Protein AF-A0A9E6D1P1-F1 (afdb_monomer)

Solvent-accessible surface area (backbone atoms only — not comparable to full-atom values): 3764 Å² total; per-residue (Å²): 139,81,96,75,86,74,88,67,56,102,85,50,61,60,80,68,49,53,46,53,48,58,65,76,48,90,43,65,82,34,80,48,70,67,58,83,94,58,74,40,71,70,43,53,50,52,39,48,76,44,56,17,48,76,54,81,135

Secondary structure (DSSP, 8-state):
--S---PPPTT--HHHHHHHHHHHS--TT-EEE--GGG--HHHHHHHHTTT-EEE-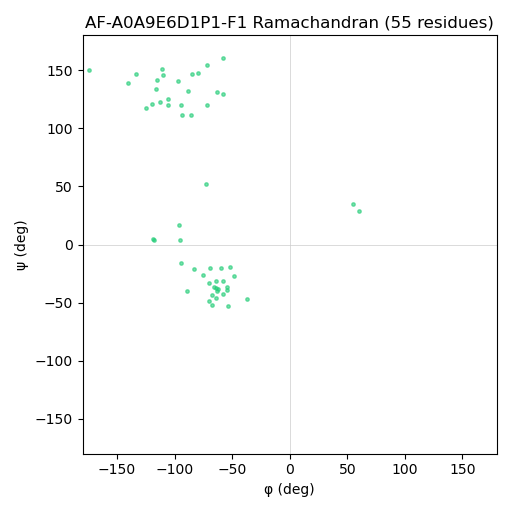-

Foldseek 3Di:
DDPDDDDDDPPGDCQVVLLVRVVVDQAAAEEDEDDPSNPDPVNCVSQVVNNHHYDYD

Radius of gyration: 11.05 Å; Cα contacts (8 Å, |Δi|>4): 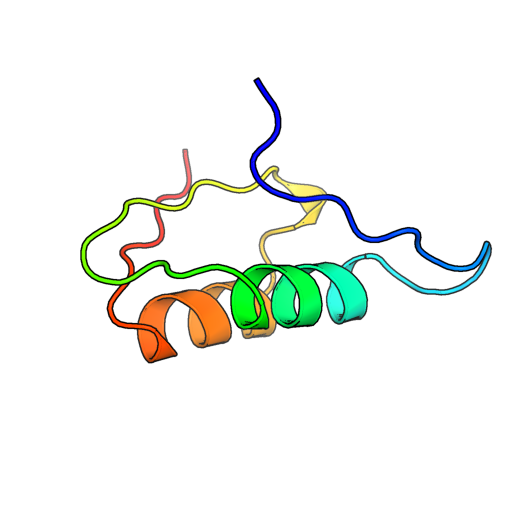60; chains: 1; bounding box: 27×23×25 Å

Sequence (57 aa):
MVLGQLKTKEKSNEITAIPKLLNTLYLEHTIVTIDAMGCQKEIASAIVKKNADYIWP

Mean predicted aligned error: 5.58 Å

Structure (mmCIF, N/CA/C/O backbone):
data_AF-A0A9E6D1P1-F1
#
_entry.id   AF-A0A9E6D1P1-F1
#
loop_
_atom_site.group_PDB
_atom_site.id
_atom_site.type_symbol
_atom_site.label_atom_id
_atom_site.label_alt_id
_atom_site.label_comp_id
_atom_site.label_asym_id
_atom_site.label_entity_id
_atom_site.label_seq_id
_atom_site.pdbx_PDB_ins_code
_atom_site.Cartn_x
_atom_site.Cartn_y
_atom_site.Cartn_z
_atom_site.occupancy
_atom_site.B_iso_or_equiv
_atom_site.auth_s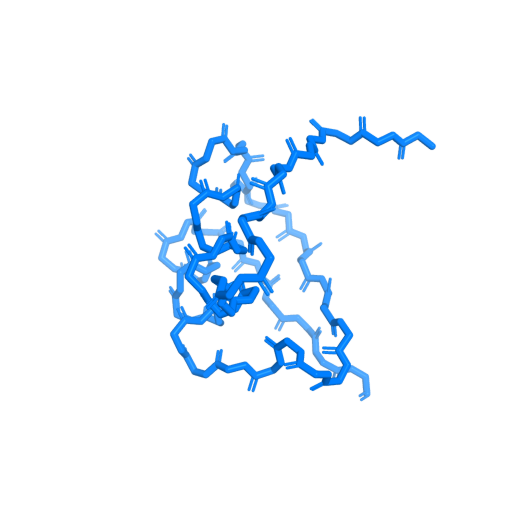eq_id
_atom_site.auth_comp_id
_atom_site.auth_asym_id
_atom_site.auth_atom_id
_atom_site.pdbx_PDB_model_num
ATOM 1 N N . MET A 1 1 ? -13.395 -1.529 -13.982 1.00 56.78 1 MET A N 1
ATOM 2 C CA . MET A 1 1 ? -13.422 -0.068 -13.743 1.00 56.78 1 MET A CA 1
ATOM 3 C C . MET A 1 1 ? -12.059 0.329 -13.192 1.00 56.78 1 MET A C 1
ATOM 5 O O . MET A 1 1 ? -11.587 -0.378 -12.314 1.00 56.78 1 MET A O 1
ATOM 9 N N . VAL A 1 2 ? -11.399 1.361 -13.729 1.00 74.81 2 VAL A N 1
ATOM 10 C CA . VAL A 1 2 ? -10.052 1.795 -13.294 1.00 74.81 2 VAL A CA 1
ATOM 11 C C . VAL A 1 2 ? -10.149 3.238 -12.800 1.00 74.81 2 VAL A C 1
ATOM 13 O O . VAL A 1 2 ? -10.581 4.100 -13.557 1.00 74.81 2 VAL A O 1
ATOM 16 N N . LEU A 1 3 ? -9.782 3.486 -11.537 1.00 79.75 3 LEU A N 1
ATOM 17 C CA . LEU A 1 3 ? -9.871 4.811 -10.895 1.00 79.75 3 LEU A CA 1
ATOM 18 C C . LEU A 1 3 ? -8.664 5.709 -11.205 1.00 79.75 3 LEU A C 1
ATOM 20 O O . LEU A 1 3 ? -8.751 6.929 -11.117 1.00 79.75 3 LEU A O 1
ATOM 24 N N . GLY A 1 4 ? -7.541 5.111 -11.597 1.00 81.12 4 GLY A N 1
ATOM 25 C CA . GLY A 1 4 ? -6.338 5.819 -12.003 1.00 81.12 4 GLY A CA 1
ATOM 26 C C . GLY A 1 4 ? -5.287 4.847 -12.522 1.00 81.12 4 GLY A C 1
ATOM 27 O O . GLY A 1 4 ? -5.236 3.693 -12.103 1.00 81.12 4 GLY A O 1
ATOM 28 N N . GLN A 1 5 ? -4.452 5.317 -13.444 1.00 81.94 5 GLN A N 1
ATOM 29 C CA . GLN A 1 5 ? -3.313 4.571 -13.968 1.00 81.94 5 GLN A CA 1
ATOM 30 C C . GLN A 1 5 ? -2.129 5.518 -14.148 1.00 81.94 5 GLN A C 1
ATOM 32 O O . GLN A 1 5 ? -2.296 6.648 -14.610 1.00 81.94 5 GLN A O 1
ATOM 37 N N . LEU A 1 6 ? -0.929 5.060 -13.797 1.00 83.75 6 LEU A N 1
ATOM 38 C CA . LEU A 1 6 ? 0.304 5.818 -13.980 1.00 83.75 6 LEU A CA 1
ATOM 39 C C . LEU A 1 6 ? 1.283 4.974 -14.791 1.00 83.75 6 LEU A C 1
ATOM 41 O O . LEU A 1 6 ? 1.702 3.907 -14.349 1.00 83.75 6 LEU A O 1
ATOM 45 N N . LYS A 1 7 ? 1.652 5.454 -15.982 1.00 81.06 7 LYS A N 1
ATOM 46 C CA . LYS A 1 7 ? 2.616 4.759 -16.839 1.00 81.06 7 LYS A CA 1
ATOM 47 C C . LYS A 1 7 ? 4.020 4.887 -16.245 1.00 81.06 7 LYS A C 1
ATOM 49 O O . LYS A 1 7 ? 4.535 5.996 -16.100 1.00 81.06 7 LYS A O 1
ATOM 54 N N . THR A 1 8 ? 4.646 3.760 -15.926 1.00 76.31 8 THR A N 1
ATOM 55 C CA . THR A 1 8 ? 6.059 3.704 -15.543 1.00 76.31 8 THR A CA 1
ATOM 56 C C . THR A 1 8 ? 6.941 3.756 -16.789 1.00 76.31 8 THR A C 1
ATOM 58 O O . THR A 1 8 ? 6.555 3.314 -17.872 1.00 76.31 8 THR A O 1
ATOM 61 N N . LYS A 1 9 ? 8.131 4.356 -16.672 1.00 75.06 9 LYS A N 1
ATOM 62 C CA . LYS A 1 9 ? 9.163 4.207 -17.708 1.00 75.06 9 LYS A CA 1
ATOM 63 C C . LYS A 1 9 ? 9.722 2.784 -17.638 1.00 75.06 9 LYS A C 1
ATOM 65 O O . LYS A 1 9 ? 9.743 2.208 -16.559 1.00 75.06 9 LYS A O 1
ATOM 70 N N . GLU A 1 10 ? 10.245 2.267 -18.747 1.00 61.12 10 GLU A N 1
ATOM 71 C CA . GLU A 1 10 ? 10.738 0.879 -18.903 1.00 61.12 10 GLU A CA 1
ATOM 72 C C . GLU A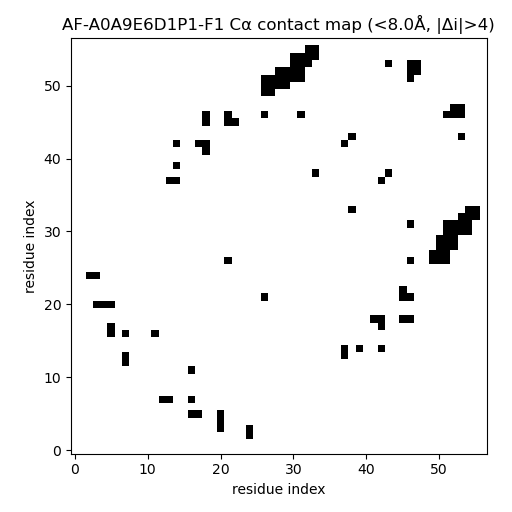 1 10 ? 11.751 0.420 -17.833 1.00 61.12 10 GLU A C 1
ATOM 74 O O . GLU A 1 10 ? 11.933 -0.772 -17.622 1.00 61.12 10 GLU A O 1
ATOM 79 N N . LYS A 1 11 ? 12.394 1.363 -17.130 1.00 59.88 11 LYS A N 1
ATOM 80 C CA . LYS A 1 11 ? 13.365 1.118 -16.050 1.00 59.88 11 LYS A CA 1
ATOM 81 C C . LYS A 1 11 ? 12.947 1.679 -14.683 1.00 59.88 11 LYS A C 1
ATOM 83 O O . LYS A 1 11 ? 13.750 1.683 -13.757 1.00 59.88 11 LYS A O 1
ATOM 88 N N . SER A 1 12 ? 11.739 2.232 -14.564 1.00 57.97 12 SER A N 1
ATOM 89 C CA . SER A 1 12 ? 11.224 2.796 -13.315 1.00 57.97 12 SER A CA 1
ATOM 90 C C . SER A 1 12 ? 10.423 1.745 -12.565 1.00 57.97 12 SER A C 1
ATOM 92 O O . SER A 1 12 ? 9.329 1.376 -12.984 1.00 57.97 12 SER A O 1
ATOM 94 N N . ASN A 1 13 ? 10.961 1.309 -11.430 1.00 68.94 13 ASN A N 1
ATOM 95 C CA . ASN A 1 13 ? 10.323 0.328 -10.572 1.00 68.94 13 ASN A CA 1
ATOM 96 C C . ASN A 1 13 ? 8.994 0.873 -10.027 1.00 68.94 13 ASN A C 1
ATOM 98 O O . ASN A 1 13 ? 8.928 1.985 -9.487 1.00 68.94 13 ASN A O 1
ATOM 102 N N . GLU A 1 14 ? 7.952 0.052 -10.136 1.00 73.75 14 GLU A N 1
ATOM 103 C CA . GLU A 1 14 ? 6.580 0.299 -9.668 1.00 73.75 14 GLU A CA 1
ATOM 104 C C . GLU A 1 14 ? 6.530 0.805 -8.219 1.00 73.75 14 GLU A C 1
ATOM 106 O O . GLU A 1 14 ? 5.679 1.621 -7.872 1.00 73.75 14 GLU A O 1
ATOM 111 N N . ILE A 1 15 ? 7.543 0.434 -7.432 1.00 75.31 15 ILE A N 1
ATOM 112 C CA . ILE A 1 15 ? 7.905 0.953 -6.108 1.00 75.31 15 ILE A CA 1
ATOM 113 C C . ILE A 1 15 ? 7.682 2.465 -5.965 1.00 75.31 15 ILE A C 1
ATOM 115 O O . ILE A 1 15 ? 7.097 2.914 -4.988 1.00 75.31 15 ILE A O 1
ATOM 119 N N . THR A 1 16 ? 8.127 3.261 -6.941 1.00 78.31 16 THR A N 1
ATOM 120 C CA . THR A 1 16 ? 8.046 4.736 -6.879 1.00 78.31 16 THR A CA 1
ATOM 121 C C . THR A 1 16 ? 6.808 5.310 -7.563 1.00 78.31 16 THR A C 1
ATOM 123 O O . THR A 1 16 ? 6.455 6.472 -7.355 1.00 78.31 16 THR A O 1
ATOM 126 N N . ALA A 1 17 ? 6.144 4.512 -8.395 1.00 83.25 17 ALA A N 1
ATOM 127 C CA . ALA A 1 17 ? 4.989 4.929 -9.174 1.00 83.25 17 ALA A CA 1
ATOM 128 C C . ALA A 1 17 ? 3.679 4.715 -8.411 1.00 83.25 17 ALA A C 1
ATOM 130 O O . ALA A 1 17 ? 2.825 5.599 -8.408 1.00 83.25 17 ALA A O 1
ATOM 131 N N . ILE A 1 18 ? 3.558 3.594 -7.698 1.00 85.25 18 ILE A N 1
ATOM 132 C CA . ILE A 1 18 ? 2.425 3.279 -6.824 1.00 85.25 18 ILE A CA 1
ATOM 133 C C . ILE A 1 18 ? 2.163 4.396 -5.796 1.00 85.25 18 ILE A C 1
ATOM 135 O O . ILE A 1 18 ? 1.045 4.911 -5.779 1.00 85.25 18 ILE A O 1
ATOM 139 N N . PRO A 1 19 ? 3.145 4.869 -4.997 1.00 83.19 19 PRO A N 1
ATOM 140 C CA . PRO A 1 19 ? 2.896 5.936 -4.028 1.00 83.19 19 PRO A CA 1
ATOM 141 C C . PRO A 1 19 ? 2.507 7.257 -4.700 1.00 83.19 19 PRO A C 1
ATOM 143 O O . PRO A 1 19 ? 1.703 8.003 -4.150 1.00 83.19 19 PRO A O 1
ATOM 146 N N . LYS A 1 20 ? 3.008 7.546 -5.910 1.00 84.62 20 LYS A N 1
ATOM 147 C CA . LYS A 1 20 ? 2.587 8.731 -6.676 1.00 84.62 20 LYS A CA 1
ATOM 148 C C . LYS A 1 20 ? 1.136 8.627 -7.131 1.00 84.62 20 LYS A C 1
ATOM 150 O O . LYS A 1 20 ? 0.398 9.596 -6.991 1.00 84.62 20 LYS A O 1
ATOM 155 N N . LEU A 1 21 ? 0.726 7.462 -7.628 1.00 85.44 21 LEU A N 1
ATOM 156 C CA . LEU A 1 21 ? -0.651 7.211 -8.042 1.00 85.44 21 LEU A CA 1
ATOM 157 C C . LEU A 1 21 ? -1.615 7.290 -6.850 1.00 85.44 21 LEU A C 1
ATOM 159 O O . LEU A 1 21 ? -2.621 7.991 -6.921 1.00 85.44 21 LEU A O 1
ATOM 163 N N . LEU A 1 22 ? -1.263 6.655 -5.728 1.00 84.38 22 LEU A N 1
ATOM 164 C CA . LEU A 1 22 ? -1.992 6.777 -4.462 1.00 84.38 22 LEU A CA 1
ATOM 165 C C . LEU A 1 22 ? -2.052 8.237 -3.992 1.00 84.38 22 LEU A C 1
ATOM 167 O O . LEU A 1 22 ? -3.036 8.659 -3.384 1.00 84.38 22 LEU A O 1
ATOM 171 N N . ASN A 1 23 ? -1.026 9.042 -4.298 1.00 83.69 23 ASN A N 1
ATOM 172 C CA . ASN A 1 23 ? -1.035 10.454 -3.948 1.00 83.69 23 ASN A CA 1
ATOM 173 C C . ASN A 1 23 ? -2.041 11.281 -4.763 1.00 83.69 23 ASN A C 1
ATOM 175 O O . ASN A 1 23 ? -2.641 12.210 -4.228 1.00 83.69 23 ASN A O 1
ATOM 179 N N . THR A 1 24 ? -2.263 10.919 -6.023 1.00 85.31 24 THR A N 1
ATOM 180 C CA . THR A 1 24 ? -3.261 11.558 -6.891 1.00 85.31 24 THR A CA 1
ATOM 181 C C . THR A 1 24 ? -4.693 11.142 -6.548 1.00 85.31 24 THR A C 1
ATOM 183 O O . THR A 1 24 ? -5.624 11.905 -6.788 1.00 85.31 24 THR A O 1
ATOM 186 N N . LEU A 1 25 ? -4.876 9.952 -5.974 1.00 84.56 25 LEU A N 1
ATOM 187 C CA . LEU A 1 25 ? -6.186 9.439 -5.582 1.00 84.56 25 LEU A CA 1
ATOM 188 C C . LEU A 1 25 ? -6.603 9.944 -4.192 1.00 84.56 25 LEU A C 1
ATOM 190 O O . LEU A 1 25 ? -5.779 10.126 -3.288 1.00 84.56 25 LEU A O 1
ATOM 194 N N . TYR A 1 26 ? -7.909 10.144 -4.029 1.00 83.31 26 TYR A N 1
ATOM 195 C CA . TYR A 1 26 ? -8.531 10.389 -2.734 1.00 83.31 26 TYR A CA 1
ATOM 196 C C . TYR A 1 26 ? -8.836 9.038 -2.081 1.00 83.31 26 TYR A C 1
ATOM 198 O O . TYR A 1 26 ? -9.644 8.272 -2.603 1.00 83.31 26 TYR A O 1
ATOM 206 N N . LEU A 1 27 ? -8.124 8.724 -0.998 1.00 83.62 27 LEU A N 1
ATOM 207 C CA . LEU A 1 27 ? -8.137 7.404 -0.354 1.00 83.62 27 LEU A CA 1
ATOM 208 C C . LEU A 1 27 ? -8.666 7.453 1.087 1.00 83.62 27 LEU A C 1
ATOM 210 O O . LEU A 1 27 ? -8.654 6.430 1.766 1.00 83.62 27 LEU A O 1
ATOM 214 N N . GLU A 1 28 ? -9.118 8.613 1.567 1.00 85.81 28 GLU A N 1
ATOM 215 C CA . GLU A 1 28 ? -9.594 8.746 2.946 1.00 85.81 28 GLU A CA 1
ATOM 216 C C . GLU A 1 28 ? -10.752 7.775 3.209 1.00 85.81 28 GLU A C 1
ATOM 218 O O . GLU A 1 28 ? -11.715 7.720 2.441 1.00 85.81 28 GLU A O 1
ATOM 223 N N . HIS A 1 29 ? -10.638 7.005 4.294 1.00 85.69 29 HIS A N 1
ATOM 224 C CA . HIS A 1 29 ? -11.618 6.004 4.715 1.00 85.69 29 HIS A CA 1
ATOM 225 C C . HIS A 1 29 ? -11.851 4.883 3.678 1.00 85.69 29 HIS A C 1
ATOM 227 O O . HIS A 1 29 ? -12.936 4.305 3.598 1.00 85.69 29 HIS A O 1
ATOM 233 N N . THR A 1 30 ? -10.833 4.573 2.865 1.00 88.31 30 THR A N 1
ATOM 234 C CA . THR A 1 30 ? -10.858 3.461 1.901 1.00 88.31 30 THR A CA 1
ATOM 235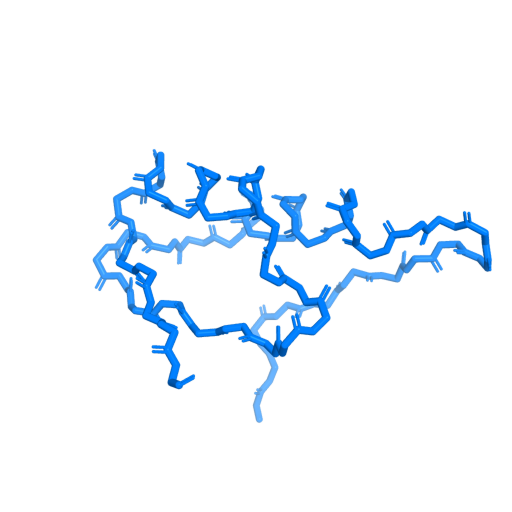 C C . THR A 1 30 ? -9.915 2.335 2.310 1.00 88.31 30 THR A C 1
ATOM 237 O O . THR A 1 30 ? -8.880 2.569 2.933 1.00 88.31 30 THR A O 1
ATOM 240 N N . ILE A 1 31 ? -10.264 1.106 1.923 1.00 87.06 31 ILE A N 1
ATOM 241 C CA . ILE A 1 31 ? -9.407 -0.068 2.095 1.00 87.06 31 ILE A CA 1
ATOM 242 C C . ILE A 1 31 ? -8.611 -0.277 0.808 1.00 87.06 31 ILE A C 1
ATOM 244 O O . ILE A 1 31 ? -9.183 -0.499 -0.262 1.00 87.06 31 ILE A O 1
ATOM 248 N N . VAL A 1 32 ? -7.288 -0.238 0.920 1.00 85.75 32 VAL A N 1
ATOM 249 C CA . VAL A 1 32 ? -6.354 -0.483 -0.176 1.00 85.75 32 VAL A CA 1
ATOM 250 C C . VAL A 1 32 ? -5.730 -1.863 0.004 1.00 85.75 32 VAL A C 1
ATOM 252 O O . VAL A 1 32 ? -5.133 -2.167 1.035 1.00 85.75 32 VAL A O 1
ATOM 255 N N . THR A 1 33 ? -5.845 -2.695 -1.027 1.00 87.38 33 THR A N 1
ATOM 256 C CA . THR A 1 33 ? -5.149 -3.983 -1.140 1.00 87.38 33 THR A CA 1
ATOM 257 C C . THR A 1 33 ? -4.190 -3.909 -2.322 1.00 87.38 33 THR A C 1
ATOM 259 O O . THR A 1 33 ? -4.485 -3.263 -3.331 1.00 87.38 33 THR A O 1
ATOM 262 N N . ILE A 1 34 ? -3.010 -4.509 -2.185 1.00 84.06 34 ILE A N 1
ATOM 263 C CA . ILE A 1 34 ? -1.960 -4.489 -3.208 1.00 84.06 34 ILE A CA 1
ATOM 264 C C . ILE A 1 34 ? -1.412 -5.902 -3.386 1.00 84.06 34 ILE A C 1
ATOM 266 O O . ILE A 1 34 ? -1.362 -6.679 -2.436 1.00 84.06 34 ILE A O 1
ATOM 270 N N . ASP A 1 35 ? -1.025 -6.214 -4.623 1.00 83.19 35 ASP A N 1
ATOM 271 C CA . ASP A 1 35 ? -0.394 -7.478 -4.997 1.00 83.19 35 ASP A CA 1
ATOM 272 C C . ASP A 1 35 ? 0.903 -7.744 -4.220 1.00 83.19 35 ASP A C 1
ATOM 274 O O . ASP A 1 35 ? 1.561 -6.827 -3.715 1.00 83.19 35 ASP A O 1
ATOM 278 N N . ALA A 1 36 ? 1.314 -9.013 -4.195 1.00 76.56 36 ALA A N 1
ATOM 279 C CA . ALA A 1 36 ? 2.464 -9.438 -3.444 1.00 76.56 36 ALA A CA 1
ATOM 280 C C . ALA A 1 36 ? 3.757 -8.663 -3.752 1.00 76.56 36 ALA A C 1
ATOM 282 O O . ALA A 1 36 ? 4.517 -8.303 -2.847 1.00 76.56 36 ALA A O 1
ATOM 283 N N . MET A 1 37 ? 3.976 -8.334 -5.026 1.00 76.31 37 MET A N 1
ATOM 284 C CA . MET A 1 37 ? 5.153 -7.585 -5.475 1.00 76.31 37 MET A CA 1
ATOM 285 C C . MET A 1 37 ? 5.160 -6.120 -5.004 1.00 76.31 37 MET A C 1
ATOM 287 O O . MET A 1 37 ? 6.216 -5.488 -4.943 1.00 76.31 37 MET A O 1
ATOM 291 N N . GLY A 1 38 ? 4.000 -5.570 -4.633 1.00 72.88 38 GLY A N 1
ATOM 292 C CA . GLY A 1 38 ? 3.835 -4.193 -4.167 1.00 72.88 38 GLY A CA 1
ATOM 293 C C . GLY A 1 38 ? 3.851 -4.019 -2.642 1.00 72.88 38 GLY A C 1
ATOM 294 O O . GLY A 1 38 ? 3.674 -2.893 -2.178 1.00 72.88 38 GLY A O 1
ATOM 295 N N . CYS A 1 39 ? 4.094 -5.080 -1.858 1.00 81.25 39 CYS A N 1
ATOM 296 C CA . CYS A 1 39 ? 4.100 -5.078 -0.381 1.00 81.25 39 CYS A CA 1
ATOM 297 C C . CYS A 1 39 ? 5.301 -4.384 0.259 1.00 81.25 39 CYS A C 1
ATOM 299 O O . CYS A 1 39 ? 6.041 -4.935 1.078 1.00 81.25 39 CYS A O 1
ATOM 301 N N . GLN A 1 40 ? 5.560 -3.157 -0.148 1.00 82.56 40 GLN A N 1
ATOM 302 C CA . GLN A 1 40 ? 6.706 -2.422 0.341 1.00 82.56 40 GLN A CA 1
ATOM 303 C C . GLN A 1 40 ? 6.279 -1.506 1.469 1.00 82.56 40 GLN A C 1
ATOM 305 O O . GLN A 1 40 ? 5.231 -0.860 1.414 1.00 82.56 40 GLN A O 1
ATOM 310 N N . LYS A 1 41 ? 7.136 -1.409 2.488 1.00 84.44 41 LYS A N 1
ATOM 311 C CA . LYS A 1 41 ? 6.895 -0.569 3.668 1.00 84.44 41 LYS A CA 1
ATOM 312 C C . LYS A 1 41 ? 6.603 0.884 3.294 1.00 84.44 41 LYS A C 1
ATOM 314 O O . LYS A 1 41 ? 5.752 1.507 3.919 1.00 84.44 41 LYS A O 1
ATOM 319 N N . GLU A 1 42 ? 7.265 1.410 2.264 1.00 84.94 42 GLU A N 1
ATOM 320 C CA . GLU A 1 42 ? 7.011 2.766 1.763 1.00 84.94 42 GLU A CA 1
ATOM 321 C C . GLU A 1 42 ? 5.591 2.939 1.215 1.00 84.94 42 GLU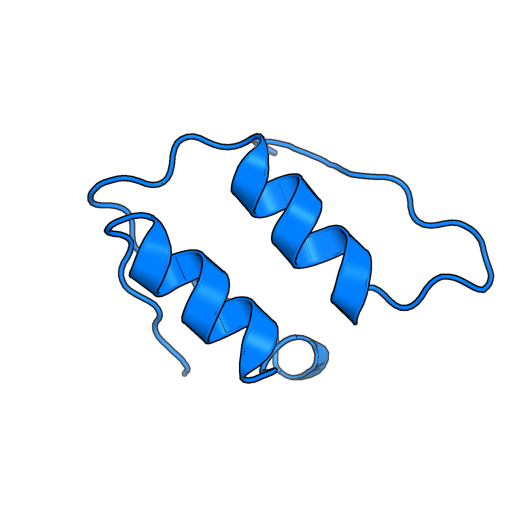 A C 1
ATOM 323 O O . GLU A 1 42 ? 4.954 3.957 1.481 1.00 84.94 42 GLU A O 1
ATOM 328 N N . ILE A 1 43 ? 5.068 1.935 0.506 1.00 86.25 43 ILE A N 1
ATOM 329 C CA . ILE A 1 43 ? 3.720 1.963 -0.069 1.00 86.25 43 ILE A CA 1
ATOM 330 C C . ILE A 1 43 ? 2.674 1.874 1.044 1.00 86.25 43 ILE A C 1
ATOM 332 O O . ILE A 1 43 ? 1.791 2.725 1.116 1.00 86.25 43 ILE A O 1
ATOM 336 N N . ALA A 1 44 ? 2.818 0.918 1.965 1.00 87.25 44 ALA A N 1
ATOM 337 C CA . ALA A 1 44 ? 1.932 0.799 3.123 1.00 87.25 44 ALA A CA 1
ATOM 338 C C . ALA A 1 44 ? 1.940 2.081 3.976 1.00 87.25 44 ALA A C 1
ATOM 340 O O . ALA A 1 44 ? 0.888 2.582 4.367 1.00 87.25 44 ALA A O 1
ATOM 341 N N . SER A 1 45 ? 3.117 2.677 4.201 1.00 87.44 45 SER A N 1
ATOM 342 C CA . SER A 1 45 ? 3.234 3.945 4.927 1.00 87.44 45 SER A CA 1
ATOM 343 C C . SER A 1 45 ? 2.549 5.103 4.193 1.00 87.44 45 SER A C 1
ATOM 345 O O . SER A 1 45 ? 1.918 5.939 4.836 1.00 87.44 45 SER A O 1
ATOM 347 N N . ALA A 1 46 ? 2.625 5.150 2.858 1.00 87.00 46 ALA A N 1
ATOM 348 C CA . ALA A 1 46 ? 1.933 6.158 2.056 1.00 87.00 46 ALA A CA 1
ATOM 349 C C . ALA A 1 46 ? 0.402 6.028 2.134 1.00 87.00 46 ALA A C 1
ATOM 351 O O . ALA A 1 46 ? -0.285 7.047 2.169 1.00 87.00 46 ALA A O 1
ATOM 352 N N . ILE A 1 47 ? -0.120 4.799 2.201 1.00 87.88 47 ILE A N 1
ATOM 353 C CA . ILE A 1 47 ? -1.555 4.510 2.353 1.00 87.88 47 ILE A CA 1
ATOM 354 C C . ILE A 1 47 ? -2.040 4.955 3.738 1.00 87.88 47 ILE A C 1
ATOM 356 O O . ILE A 1 47 ? -2.955 5.770 3.836 1.00 87.88 47 ILE A O 1
ATOM 360 N N . VAL A 1 48 ? -1.361 4.527 4.807 1.00 87.19 48 VAL A N 1
ATOM 361 C CA . VAL A 1 48 ? -1.745 4.882 6.188 1.00 87.19 48 VAL A CA 1
ATOM 362 C C . VAL A 1 48 ? -1.661 6.393 6.427 1.00 87.19 48 VAL A C 1
ATOM 364 O O . VAL A 1 48 ? -2.540 6.973 7.060 1.00 87.19 48 VAL A O 1
ATOM 367 N N . LYS A 1 49 ? -0.656 7.079 5.859 1.00 87.94 49 LYS A N 1
ATOM 368 C CA . LYS A 1 49 ? -0.555 8.552 5.914 1.00 87.94 49 LYS A CA 1
ATOM 369 C C . LYS A 1 49 ? -1.748 9.275 5.283 1.00 87.94 49 LYS A C 1
ATOM 371 O O . LYS A 1 49 ? -1.955 10.448 5.576 1.00 87.94 49 LYS A O 1
ATOM 376 N N . LYS A 1 50 ? -2.505 8.603 4.416 1.00 85.62 50 LYS A N 1
ATOM 377 C CA . LYS A 1 50 ? -3.689 9.139 3.743 1.00 85.62 50 LYS A CA 1
ATOM 378 C C . LYS A 1 50 ? -5.010 8.776 4.426 1.00 85.62 50 LYS A C 1
ATOM 380 O O . LYS A 1 50 ? -6.050 8.922 3.796 1.00 85.62 50 LYS A O 1
ATOM 385 N N . ASN A 1 51 ? -4.983 8.334 5.688 1.00 87.25 51 ASN A N 1
ATOM 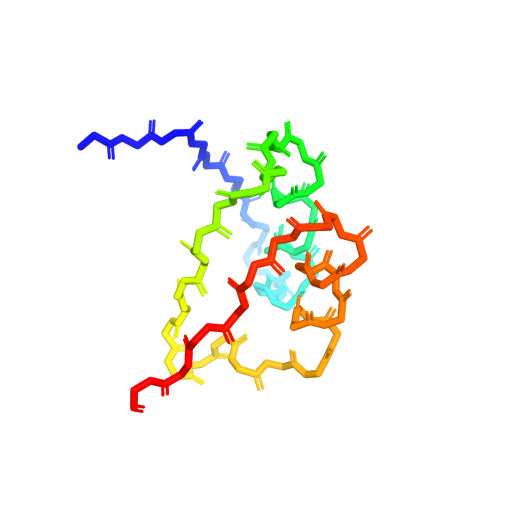386 C CA . ASN A 1 51 ? -6.171 7.843 6.404 1.00 87.25 51 ASN A CA 1
ATOM 387 C C . ASN A 1 51 ? -6.885 6.710 5.645 1.00 87.25 51 ASN A C 1
ATOM 389 O O . ASN A 1 51 ? -8.113 6.632 5.635 1.00 87.25 51 ASN A O 1
ATOM 393 N N . ALA A 1 52 ? -6.108 5.868 4.967 1.00 88.06 52 ALA A N 1
ATOM 394 C CA . ALA A 1 52 ? -6.586 4.668 4.305 1.00 88.06 52 ALA A CA 1
ATOM 395 C C . ALA A 1 52 ? -6.081 3.436 5.057 1.00 88.06 52 ALA A C 1
ATOM 397 O O . ALA A 1 52 ? -4.957 3.425 5.573 1.00 88.06 52 ALA A O 1
ATOM 398 N N . ASP A 1 53 ? -6.891 2.387 5.073 1.00 86.31 53 ASP A N 1
ATOM 399 C CA . ASP A 1 53 ? -6.538 1.108 5.670 1.00 86.31 53 ASP A CA 1
ATOM 400 C C . ASP A 1 53 ? -5.829 0.236 4.635 1.00 86.31 53 ASP A C 1
ATOM 402 O O . ASP A 1 53 ? -6.283 0.094 3.500 1.00 86.31 53 ASP A O 1
ATOM 406 N N . TYR A 1 54 ? -4.702 -0.359 5.018 1.00 87.06 54 TYR A N 1
ATOM 407 C CA . TYR A 1 54 ? -3.961 -1.285 4.167 1.00 87.06 54 TYR A CA 1
ATOM 408 C C . TYR 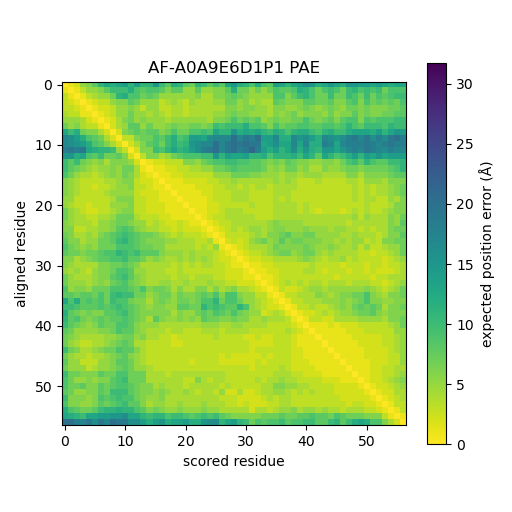A 1 54 ? -4.160 -2.719 4.657 1.00 87.06 54 TYR A C 1
ATOM 410 O O . TYR A 1 54 ? -3.791 -3.034 5.789 1.00 87.06 54 TYR A O 1
ATOM 418 N N . ILE A 1 55 ? -4.715 -3.586 3.806 1.00 83.25 55 ILE A N 1
ATOM 419 C CA . ILE A 1 55 ? -4.917 -5.009 4.114 1.00 83.2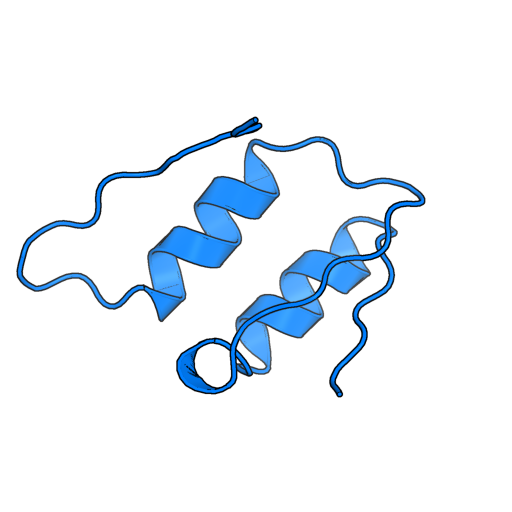5 55 ILE A CA 1
ATOM 420 C C . ILE A 1 55 ? -4.076 -5.862 3.170 1.00 83.25 55 ILE A C 1
ATOM 422 O O . ILE A 1 55 ? -4.078 -5.669 1.953 1.00 83.25 55 ILE A O 1
ATOM 426 N N . TRP A 1 56 ? -3.388 -6.833 3.759 1.00 72.06 56 TRP A N 1
ATOM 427 C CA . TRP A 1 56 ? -2.617 -7.847 3.061 1.00 72.06 56 TRP A CA 1
ATOM 428 C C . TRP A 1 56 ? -3.266 -9.230 3.256 1.00 72.06 56 TRP A C 1
ATOM 430 O O . TRP A 1 56 ? -3.451 -9.616 4.414 1.00 72.06 56 TRP A O 1
ATOM 440 N N . PRO A 1 57 ? -3.638 -9.946 2.180 1.00 58.41 57 PRO A N 1
ATOM 441 C CA . PRO A 1 57 ? -4.133 -11.322 2.248 1.00 58.41 57 PRO A CA 1
ATOM 442 C C . PRO A 1 57 ? -3.027 -12.382 2.379 1.00 58.41 57 PRO A C 1
ATOM 444 O O . PRO A 1 57 ? -1.891 -12.157 1.901 1.00 58.41 57 PRO A O 1
#

pLDDT: mean 80.66, std 8.18, range [56.78, 88.31]

Nearest PDB structures (foldseek):
  8fnd-assembly1_G  TM=5.342E-01  e=7.405E-01  Homo sapiens
  8cta-assembly4_M  TM=5.335E-01  e=8.531E-01  Human immunodeficiency virus 1
  8fnn-assembly1_A  TM=5.341E-01  e=9.828E-01  Homo sapiens
  6put-assembly1_A-2  TM=5.368E-01  e=1.215E+00  Saccharolobus solfataricus P2
  6we7-assembly1_A-2  TM=4.506E-01  e=1.400E+00  Human immunodeficiency virus 1